Protein AF-A0A4W4EZE9-F1 (afdb_monomer)

Secondary structure (DSSP, 8-state):
------HHHHHHHHHHHHHHHHHHTS-------EEEEEEEEEETTEEEEEEEEEEEETTS--EE-TT----TTEEEEE-SSEEEEEEES--GGG-EEEEEEEESSSS-EEPPPEEE---S----TT-EEEEEEESGGGT-

pLDDT: mean 80.92, std 18.21, range [34.09, 97.94]

Sequence (140 aa):
MTSHISSSCLIAGMVCILLLFLLFHGVGNEQTTSIYVYWFKHTDSSVPVYISCQYYKIFSPSSLCYFVNQSKRIVMTVNSQNISLTIKAVNHTDSGLYYCGTQPRDFISFSNATYLQVTGNFLCSHITLLINKHLYSMID

Solvent-accessible surface area (backbone atoms only — not comparable to full-atom values): 8309 Å² total; per-residue (Å²): 139,82,83,80,77,53,69,69,58,55,52,52,51,51,52,53,50,52,49,47,51,54,62,70,62,59,74,80,68,81,74,71,60,54,29,40,38,38,35,36,42,32,41,100,89,47,76,74,40,76,53,38,43,33,43,38,34,73,100,48,83,66,43,76,41,90,90,48,89,53,48,91,44,50,46,77,49,78,56,95,58,34,39,34,40,34,37,44,53,59,50,61,86,68,38,29,37,36,31,40,34,30,29,74,66,100,54,75,32,62,50,78,73,46,78,43,82,56,80,82,86,75,89,57,74,75,44,67,46,79,50,78,43,63,40,66,82,34,73,118

Nearest PDB structures (f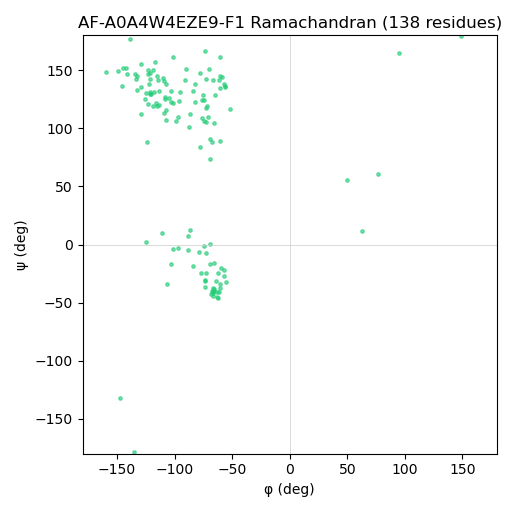oldseek):
  5vxl-assembly1_B  TM=7.277E-01  e=7.611E-03  Vicugna pacos
  8u3s-assembly1_B-3  TM=7.237E-01  e=7.217E-03  Lama glama
  7te8-assembly2_D  TM=7.322E-01  e=1.047E-02  synthetic construct
  8ftt-assembly4_D  TM=6.802E-01  e=3.203E-02  synthetic construct
  7ul7-assembly1_G  TM=7.323E-01  e=8.348E-02  Homo sapiens

Radius of gyration: 24.8 Å; Cα contacts (8 Å, |Δi|>4): 229; chains: 1; bounding box: 82×39×45 Å

Structure (mmCIF, N/CA/C/O backbone):
data_AF-A0A4W4EZE9-F1
#
_entry.id   AF-A0A4W4EZE9-F1
#
loop_
_atom_site.group_PDB
_atom_site.id
_atom_site.type_symbol
_atom_site.label_atom_id
_atom_site.label_alt_id
_atom_site.label_comp_id
_atom_site.label_asym_id
_atom_site.label_entity_id
_atom_site.label_seq_id
_atom_site.pdbx_PDB_ins_code
_atom_site.Cartn_x
_atom_site.Cartn_y
_atom_site.Cartn_z
_atom_site.occupancy
_atom_site.B_iso_or_equiv
_atom_site.auth_seq_id
_atom_site.auth_comp_id
_atom_site.auth_asym_id
_atom_site.auth_atom_id
_atom_site.pd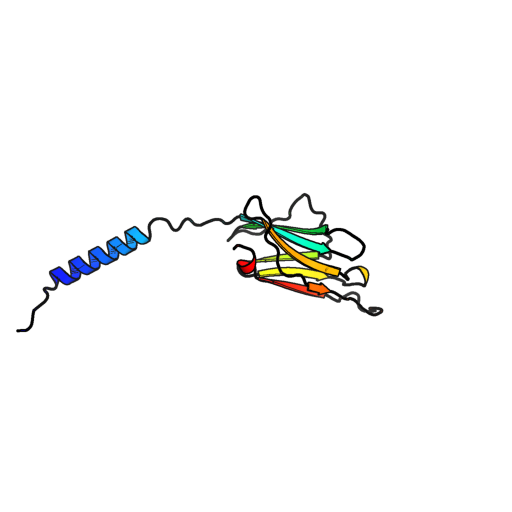bx_PDB_model_num
ATOM 1 N N . MET A 1 1 ? 64.540 -27.756 -13.718 1.00 39.00 1 MET A N 1
ATOM 2 C CA . MET A 1 1 ? 64.070 -27.238 -15.019 1.00 39.00 1 MET A CA 1
ATOM 3 C C . MET A 1 1 ? 63.012 -26.182 -14.722 1.00 39.00 1 MET A C 1
ATOM 5 O O . MET A 1 1 ? 61.843 -26.502 -14.593 1.00 39.00 1 MET A O 1
ATOM 9 N N . THR A 1 2 ? 63.445 -24.955 -14.434 1.00 34.09 2 THR A N 1
ATOM 10 C CA . THR A 1 2 ? 62.573 -23.841 -14.031 1.00 34.09 2 THR A CA 1
ATOM 11 C C . THR A 1 2 ? 62.280 -22.994 -15.262 1.00 34.09 2 THR A C 1
ATOM 13 O O . THR A 1 2 ? 63.175 -22.356 -15.813 1.00 34.09 2 THR A O 1
ATOM 16 N N . SER A 1 3 ? 61.042 -23.044 -15.743 1.00 43.81 3 SER A N 1
ATOM 17 C CA . SER A 1 3 ? 60.584 -22.268 -16.893 1.00 43.81 3 SER A CA 1
ATOM 18 C C . SER A 1 3 ? 60.475 -20.789 -16.519 1.00 43.81 3 SER A C 1
ATOM 20 O O . SER A 1 3 ? 59.583 -20.400 -15.766 1.00 43.81 3 SER A O 1
ATOM 22 N N . HIS A 1 4 ? 61.372 -19.961 -17.053 1.00 46.84 4 HIS A N 1
ATOM 23 C CA . HIS A 1 4 ? 61.233 -18.508 -17.022 1.00 46.84 4 HIS A CA 1
ATOM 24 C C . HIS A 1 4 ? 60.129 -18.096 -18.002 1.00 46.84 4 HIS A C 1
ATOM 26 O O . HIS A 1 4 ? 60.316 -18.128 -19.216 1.00 46.84 4 HIS A O 1
ATOM 32 N N . ILE A 1 5 ? 58.966 -17.728 -17.470 1.00 49.59 5 ILE A N 1
ATOM 33 C CA . ILE A 1 5 ? 57.902 -17.082 -18.243 1.00 49.59 5 ILE A CA 1
ATOM 34 C C . ILE A 1 5 ? 58.378 -15.651 -18.520 1.00 49.59 5 ILE A C 1
ATOM 36 O O . ILE A 1 5 ? 58.641 -14.899 -17.582 1.00 49.59 5 ILE A O 1
ATOM 40 N N . SER A 1 6 ? 58.559 -15.281 -19.792 1.00 51.38 6 SER A N 1
ATOM 41 C CA . SER A 1 6 ? 59.034 -13.939 -20.145 1.00 51.38 6 SER A CA 1
ATOM 42 C C . SER A 1 6 ? 57.989 -12.881 -19.777 1.00 51.38 6 SER A C 1
ATOM 44 O O . SER A 1 6 ? 56.789 -13.077 -19.979 1.00 51.38 6 SER A O 1
ATOM 46 N N . SER A 1 7 ? 58.435 -11.724 -19.278 1.00 53.41 7 SER A N 1
ATOM 47 C CA . SER A 1 7 ? 57.547 -10.609 -18.909 1.00 53.41 7 SER A CA 1
ATOM 48 C C . SER A 1 7 ? 56.669 -10.130 -20.070 1.00 53.41 7 SER A C 1
ATOM 50 O O . SER A 1 7 ? 55.558 -9.662 -19.847 1.00 53.41 7 SER A O 1
ATOM 52 N N . SER A 1 8 ? 57.113 -10.312 -21.317 1.00 52.09 8 SER A N 1
ATOM 53 C CA . SER A 1 8 ? 56.313 -10.042 -22.518 1.00 52.09 8 SER A CA 1
ATOM 54 C C . SER A 1 8 ? 55.071 -10.939 -22.641 1.00 52.09 8 SER A C 1
ATOM 56 O O . SER A 1 8 ? 54.042 -10.479 -23.129 1.00 52.09 8 SER A O 1
ATOM 58 N N . CYS A 1 9 ? 55.126 -12.179 -22.143 1.00 51.25 9 CYS A N 1
ATOM 59 C CA . CYS A 1 9 ? 53.996 -13.112 -22.135 1.00 51.25 9 CYS A CA 1
ATOM 60 C C . CYS A 1 9 ? 52.944 -12.724 -21.076 1.00 51.25 9 CYS A C 1
ATOM 62 O O . CYS A 1 9 ? 51.742 -12.791 -21.328 1.00 51.25 9 CYS A O 1
ATOM 64 N N . LEU A 1 10 ? 53.394 -12.22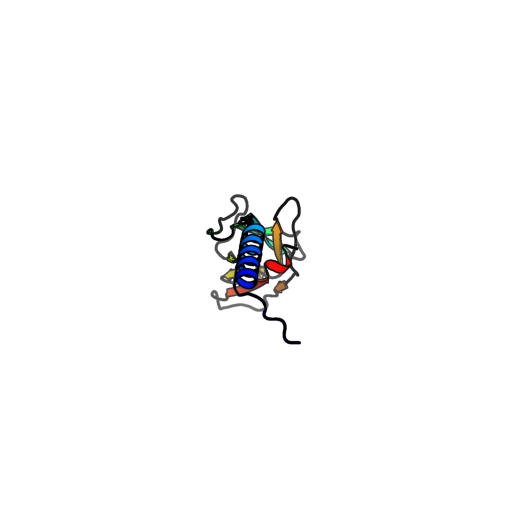3 -19.918 1.00 51.31 10 LEU A N 1
ATOM 65 C CA . LEU A 1 10 ? 52.516 -11.725 -18.850 1.00 51.31 10 LEU A CA 1
ATOM 66 C C . LEU A 1 10 ? 51.768 -10.448 -19.264 1.00 51.31 10 LEU A C 1
ATOM 68 O O . LEU A 1 10 ? 50.575 -10.320 -18.994 1.00 51.31 10 LEU A O 1
ATOM 72 N N . ILE A 1 11 ? 52.445 -9.531 -19.965 1.00 57.28 11 ILE A N 1
ATOM 73 C CA . ILE A 1 11 ? 51.841 -8.284 -20.461 1.00 57.28 11 ILE A CA 1
ATOM 74 C C . ILE A 1 11 ? 50.792 -8.590 -21.540 1.00 57.28 11 ILE A C 1
ATOM 76 O O . ILE A 1 11 ? 49.685 -8.060 -21.480 1.00 57.28 11 ILE A O 1
ATOM 80 N N . ALA A 1 12 ? 51.094 -9.495 -22.479 1.00 56.56 12 ALA A N 1
ATOM 81 C CA . ALA A 1 12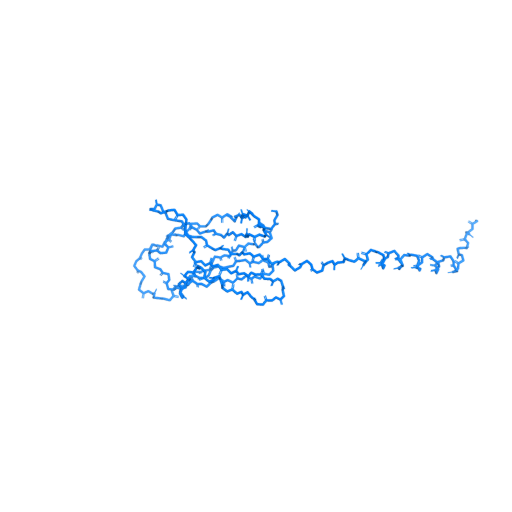 ? 50.131 -9.938 -23.488 1.00 56.56 12 ALA A CA 1
ATOM 82 C C . ALA A 1 12 ? 48.896 -10.611 -22.856 1.00 56.56 12 ALA A C 1
ATOM 84 O O . ALA A 1 12 ? 47.768 -10.330 -23.261 1.00 56.56 12 ALA A O 1
ATOM 85 N N . GLY A 1 13 ? 49.095 -11.433 -21.817 1.00 58.09 13 GLY A N 1
ATOM 86 C CA . GLY A 1 13 ? 48.010 -12.046 -21.045 1.00 58.09 13 GLY A CA 1
ATOM 87 C C . GLY A 1 13 ? 47.128 -11.021 -20.324 1.00 58.09 13 GLY A C 1
ATOM 88 O O . GLY A 1 13 ? 45.904 -11.098 -20.418 1.00 58.09 13 GLY A O 1
ATOM 89 N N . MET A 1 14 ? 47.722 -10.018 -19.667 1.00 63.69 14 MET A N 1
ATOM 90 C CA . MET A 1 14 ? 46.970 -8.950 -18.991 1.00 63.69 14 MET A CA 1
ATOM 91 C C . MET A 1 14 ? 46.181 -8.072 -19.965 1.00 63.69 14 MET A C 1
ATOM 93 O O . MET A 1 14 ? 45.037 -7.736 -19.672 1.00 63.69 14 MET A O 1
ATOM 97 N N . VAL A 1 15 ? 46.748 -7.730 -21.126 1.00 64.81 15 VAL A N 1
ATOM 98 C CA . VAL A 1 15 ? 46.050 -6.945 -22.160 1.00 64.81 15 VAL A CA 1
ATOM 99 C C . VAL A 1 15 ? 44.874 -7.734 -22.740 1.00 64.81 15 VAL A C 1
ATOM 101 O O . VAL A 1 15 ? 43.806 -7.165 -22.944 1.00 64.81 15 VAL A O 1
ATOM 104 N N . CYS A 1 16 ? 45.026 -9.047 -22.934 1.00 60.44 16 CYS A N 1
ATOM 105 C CA . CYS A 1 16 ? 43.948 -9.916 -23.407 1.00 60.44 16 CYS A CA 1
ATOM 106 C C . CYS A 1 16 ? 42.816 -10.038 -22.371 1.00 60.44 16 CYS A C 1
ATOM 108 O O . CYS A 1 16 ? 41.645 -9.963 -22.728 1.00 60.44 16 CYS A O 1
ATOM 110 N N . ILE A 1 17 ? 43.151 -10.135 -21.079 1.00 61.66 17 ILE A N 1
ATOM 111 C CA . ILE A 1 17 ? 42.176 -10.145 -19.977 1.00 61.66 17 ILE A CA 1
ATOM 112 C C . ILE A 1 17 ? 41.465 -8.788 -19.849 1.00 61.66 17 ILE A C 1
ATOM 114 O O . ILE A 1 17 ? 40.250 -8.760 -19.694 1.00 61.66 17 ILE A O 1
ATOM 118 N N . LEU A 1 18 ? 42.178 -7.663 -19.968 1.00 58.66 18 LEU A N 1
ATOM 119 C CA . LEU A 1 18 ? 41.587 -6.317 -19.986 1.00 58.66 18 LEU A CA 1
ATOM 120 C C . LEU A 1 18 ? 40.670 -6.105 -21.197 1.00 58.66 18 LEU A C 1
ATOM 122 O O . LEU A 1 18 ? 39.588 -5.550 -21.041 1.00 58.66 18 LEU A O 1
ATOM 126 N N . LEU A 1 19 ? 41.055 -6.584 -22.383 1.00 57.28 19 LEU A N 1
ATOM 127 C CA . LEU A 1 19 ? 40.205 -6.561 -23.576 1.00 57.28 19 LEU A CA 1
ATOM 128 C C . LEU A 1 19 ? 38.986 -7.473 -23.422 1.00 57.28 19 LEU A C 1
ATOM 130 O O . LEU A 1 19 ? 37.900 -7.075 -23.821 1.00 57.28 19 LEU A O 1
ATOM 134 N N . LEU A 1 20 ? 39.123 -8.641 -22.786 1.00 57.41 20 LEU A N 1
ATOM 135 C CA . LEU A 1 20 ? 37.991 -9.493 -22.413 1.00 57.41 20 LEU A CA 1
ATOM 136 C C . LEU A 1 20 ? 37.069 -8.772 -21.425 1.00 57.41 20 LEU A C 1
ATOM 138 O O . LEU A 1 20 ? 35.869 -8.730 -21.657 1.00 57.41 20 LEU A O 1
ATOM 142 N N . PHE A 1 21 ? 37.599 -8.125 -20.382 1.00 55.72 21 PHE A N 1
ATOM 143 C CA . PHE A 1 21 ? 36.797 -7.301 -19.474 1.00 55.72 21 PHE A CA 1
ATOM 144 C C . PHE A 1 21 ? 36.107 -6.146 -20.205 1.00 55.72 21 PHE A C 1
ATOM 146 O O . PHE A 1 21 ? 34.963 -5.855 -19.894 1.00 55.72 21 PHE A O 1
ATOM 153 N N . LEU A 1 22 ? 36.736 -5.502 -21.189 1.00 53.53 22 LEU A N 1
ATOM 154 C CA . LEU A 1 22 ? 36.101 -4.442 -21.983 1.00 53.53 22 LEU A CA 1
ATOM 155 C C . LEU A 1 22 ? 35.062 -4.986 -22.982 1.00 53.53 22 LEU A C 1
ATOM 157 O O . LEU A 1 22 ? 34.062 -4.319 -23.229 1.00 53.53 22 LEU A O 1
ATOM 161 N N . LEU A 1 23 ? 35.245 -6.207 -23.497 1.00 52.72 23 LEU A N 1
ATOM 162 C CA . LEU A 1 23 ? 34.267 -6.916 -24.333 1.00 52.72 23 LEU A CA 1
ATOM 163 C C . LEU A 1 23 ? 33.075 -7.443 -23.510 1.00 52.72 23 LEU A C 1
ATOM 165 O O . LEU A 1 23 ? 31.958 -7.457 -24.019 1.00 52.72 23 LEU A O 1
ATOM 169 N N . PHE A 1 24 ? 33.276 -7.801 -22.235 1.00 53.81 24 PHE A N 1
ATOM 170 C CA . PHE A 1 24 ? 32.205 -8.151 -21.286 1.00 53.81 24 PHE A CA 1
ATOM 171 C C . PHE A 1 24 ? 31.563 -6.930 -20.602 1.00 53.81 24 PHE A C 1
ATOM 173 O O . PHE A 1 24 ? 30.444 -7.036 -20.111 1.00 53.81 24 PHE A O 1
ATOM 180 N N . HIS A 1 25 ? 32.214 -5.760 -20.607 1.00 46.56 25 HIS A N 1
ATOM 181 C CA . HIS A 1 25 ? 31.596 -4.470 -20.259 1.00 46.56 25 HIS A CA 1
ATOM 182 C C . HIS A 1 25 ? 30.910 -3.799 -21.464 1.00 46.56 25 HIS A C 1
ATOM 184 O O . HIS A 1 25 ? 30.518 -2.633 -21.400 1.00 46.56 25 HIS A O 1
ATOM 190 N N . GLY A 1 26 ? 30.720 -4.533 -22.563 1.00 45.22 26 GLY A N 1
ATOM 191 C CA . GLY A 1 26 ? 29.791 -4.163 -23.617 1.00 45.22 26 GLY A CA 1
ATOM 192 C C . GLY A 1 26 ? 28.352 -4.452 -23.193 1.00 45.22 26 GLY A C 1
ATOM 193 O O . GLY A 1 26 ? 27.921 -5.598 -23.191 1.00 45.22 26 GLY A O 1
ATOM 194 N N . VAL A 1 27 ? 27.598 -3.381 -22.936 1.00 46.25 27 VAL A N 1
ATOM 195 C CA . VAL A 1 27 ? 26.130 -3.356 -22.788 1.00 46.25 27 VAL A CA 1
ATOM 196 C C . VAL A 1 27 ? 25.606 -3.885 -21.448 1.00 46.25 27 VAL A C 1
ATOM 198 O O . VAL A 1 27 ? 24.744 -4.757 -21.373 1.00 46.25 27 VAL A O 1
ATOM 201 N N . GLY A 1 28 ? 26.009 -3.228 -20.362 1.00 39.09 28 GLY A N 1
ATOM 202 C CA . GLY A 1 28 ? 25.040 -2.977 -19.300 1.00 39.09 28 GLY A CA 1
ATOM 203 C C . GLY A 1 28 ? 24.017 -1.990 -19.849 1.00 39.09 28 GLY A C 1
ATOM 204 O O . GLY A 1 28 ? 24.216 -0.785 -19.752 1.00 39.09 28 GLY A O 1
ATOM 205 N N . ASN A 1 29 ? 22.962 -2.484 -20.500 1.00 37.88 29 ASN A N 1
ATOM 206 C CA . ASN A 1 29 ? 21.769 -1.675 -20.715 1.00 37.88 29 ASN A CA 1
ATOM 207 C C . ASN A 1 29 ? 21.410 -1.143 -19.321 1.00 37.88 29 ASN A C 1
ATOM 209 O O . ASN A 1 29 ? 21.149 -1.952 -18.428 1.00 37.88 29 ASN A O 1
ATOM 213 N N . GLU A 1 30 ? 21.437 0.172 -19.094 1.00 45.59 30 GLU A N 1
ATOM 214 C CA . GLU A 1 30 ? 20.691 0.736 -17.974 1.00 45.59 30 GLU A CA 1
ATOM 215 C C . GLU A 1 30 ? 19.237 0.379 -18.256 1.00 45.59 30 GLU A C 1
ATOM 217 O O . GLU A 1 30 ? 18.523 1.065 -18.991 1.00 45.59 30 GLU A O 1
ATOM 222 N N . GLN A 1 31 ? 18.828 -0.789 -17.769 1.00 49.22 31 GLN A N 1
ATOM 223 C CA . GLN A 1 31 ? 17.486 -1.287 -17.914 1.00 49.22 31 GLN A CA 1
ATOM 224 C C . GLN A 1 31 ? 16.663 -0.354 -17.037 1.00 49.22 31 GLN A C 1
ATOM 226 O O . GLN A 1 31 ? 16.561 -0.520 -15.825 1.00 49.22 31 GLN A O 1
ATOM 231 N N . THR A 1 32 ? 16.166 0.718 -17.645 1.00 54.16 32 THR A N 1
ATOM 232 C CA . THR A 1 32 ? 15.266 1.679 -17.024 1.00 54.16 32 THR A CA 1
ATOM 233 C C . THR A 1 32 ? 13.939 0.962 -16.821 1.00 54.16 32 THR A C 1
ATOM 235 O O . THR A 1 32 ? 12.978 1.170 -17.558 1.00 54.16 32 THR A O 1
ATOM 238 N N . THR A 1 33 ? 13.894 0.050 -15.845 1.00 74.50 33 THR A N 1
ATOM 239 C CA . THR A 1 33 ? 12.685 -0.684 -15.499 1.00 74.50 33 THR A CA 1
ATOM 240 C C . THR A 1 33 ? 11.704 0.336 -14.954 1.00 74.50 33 THR A C 1
ATOM 242 O O . THR A 1 33 ? 11.866 0.866 -13.850 1.00 74.50 33 THR A O 1
ATOM 245 N N . SER A 1 34 ? 10.732 0.670 -15.791 1.00 86.75 34 SER A N 1
ATOM 246 C CA . SER A 1 34 ? 9.615 1.510 -15.417 1.00 86.75 34 SER A CA 1
ATOM 247 C C . SER A 1 34 ? 8.424 0.589 -15.230 1.00 86.75 34 SER A C 1
ATOM 249 O O . SER A 1 34 ? 8.107 -0.186 -16.129 1.00 86.75 34 SER A O 1
ATOM 251 N N . ILE A 1 35 ? 7.819 0.619 -14.051 1.00 91.75 35 ILE A N 1
ATOM 252 C CA . ILE A 1 35 ? 6.751 -0.304 -13.669 1.00 91.75 35 ILE A CA 1
ATOM 253 C C . ILE A 1 35 ? 5.624 0.484 -13.013 1.00 91.75 35 ILE A C 1
ATOM 255 O O . ILE A 1 35 ? 5.869 1.468 -12.306 1.00 91.75 35 ILE A O 1
ATOM 259 N N . TYR A 1 36 ? 4.387 0.037 -13.201 1.00 93.81 36 TYR A N 1
ATOM 260 C CA . TYR A 1 36 ? 3.301 0.502 -12.346 1.00 93.81 36 TYR A CA 1
ATOM 261 C C . TYR A 1 36 ? 3.300 -0.296 -11.048 1.00 93.81 36 TYR A C 1
ATOM 263 O O . TYR A 1 36 ? 3.493 -1.511 -11.049 1.00 93.81 36 TYR A O 1
ATOM 271 N N . VAL A 1 37 ? 3.085 0.396 -9.938 1.00 95.19 37 VAL A N 1
ATOM 272 C CA . VAL A 1 37 ? 2.969 -0.184 -8.604 1.00 95.19 37 VAL A CA 1
ATOM 273 C C . VAL A 1 37 ? 1.612 0.190 -8.043 1.00 95.19 37 VAL A C 1
ATOM 275 O O . VAL A 1 37 ? 1.227 1.358 -8.055 1.00 95.19 37 VAL A O 1
ATOM 278 N N . TYR A 1 38 ? 0.904 -0.800 -7.520 1.00 95.75 38 TYR A N 1
ATOM 279 C CA . TYR A 1 38 ? -0.448 -0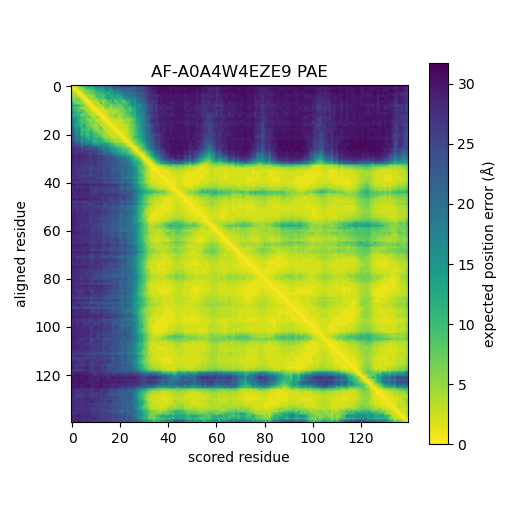.672 -6.999 1.00 95.75 38 TYR A CA 1
ATOM 280 C C . TYR A 1 38 ? -0.500 -1.124 -5.546 1.00 95.75 38 TYR A C 1
ATOM 282 O O . TYR A 1 38 ? 0.171 -2.081 -5.166 1.00 95.75 38 TYR A O 1
ATOM 290 N N . TRP A 1 39 ? -1.356 -0.482 -4.757 1.00 97.56 39 TRP A N 1
ATOM 291 C CA . TRP A 1 39 ? -1.834 -1.022 -3.487 1.00 97.56 39 TRP A CA 1
ATOM 292 C C . TRP A 1 39 ? -3.320 -1.322 -3.585 1.00 97.56 39 TRP A C 1
ATOM 294 O O . TRP A 1 39 ? -4.108 -0.473 -4.010 1.00 97.56 39 TRP A O 1
ATOM 304 N N . PHE A 1 40 ? -3.683 -2.520 -3.144 1.00 96.50 40 PHE A N 1
ATOM 305 C CA . PHE A 1 40 ? -5.043 -3.020 -3.119 1.00 96.50 40 PHE A CA 1
ATOM 306 C C . PHE A 1 40 ? -5.538 -3.115 -1.685 1.00 96.50 40 PHE A C 1
ATOM 308 O O . PHE A 1 40 ? -4.792 -3.502 -0.781 1.00 96.50 40 PHE A O 1
ATOM 315 N N . LYS A 1 41 ? -6.819 -2.802 -1.505 1.00 96.81 41 LYS A N 1
ATOM 316 C CA . LYS A 1 41 ? -7.578 -3.158 -0.312 1.00 96.81 41 LYS A CA 1
ATOM 317 C C . LYS A 1 41 ? -8.717 -4.079 -0.719 1.00 96.81 41 LYS A C 1
ATOM 319 O O . LYS A 1 41 ? -9.464 -3.768 -1.642 1.00 96.81 41 LYS A O 1
ATOM 324 N N . HIS A 1 42 ? -8.851 -5.186 -0.009 1.00 96.38 42 HIS A N 1
ATOM 325 C CA . HIS A 1 42 ? -9.919 -6.156 -0.190 1.00 96.38 42 HIS A CA 1
ATOM 326 C C . HIS A 1 42 ? -10.615 -6.361 1.159 1.00 96.38 42 HIS A C 1
ATOM 328 O O . HIS A 1 42 ? -9.964 -6.632 2.166 1.00 96.38 42 HIS A O 1
ATOM 334 N N . THR A 1 43 ? -11.930 -6.172 1.193 1.00 95.31 43 THR A N 1
ATOM 335 C CA . THR A 1 43 ? -12.770 -6.416 2.373 1.00 95.31 43 THR A CA 1
ATOM 336 C C . THR A 1 43 ? -13.765 -7.524 2.076 1.00 95.31 43 THR A C 1
ATOM 338 O O . THR A 1 43 ? -14.132 -7.693 0.921 1.00 95.31 43 THR A O 1
ATOM 341 N N . ASP A 1 44 ? -14.280 -8.201 3.098 1.00 90.06 44 ASP A N 1
ATOM 342 C CA . ASP A 1 44 ? -15.231 -9.314 2.928 1.00 90.06 44 ASP A CA 1
ATOM 343 C C . ASP A 1 44 ? -16.504 -8.933 2.148 1.00 90.06 44 ASP A C 1
ATOM 345 O O . ASP A 1 44 ? -17.180 -9.789 1.582 1.00 90.06 44 ASP A O 1
ATOM 349 N N . SER A 1 45 ? -16.838 -7.641 2.108 1.00 89.56 45 SER A N 1
ATOM 350 C CA . SER A 1 45 ? -18.021 -7.100 1.438 1.00 89.56 45 SER A CA 1
ATOM 351 C C . SER A 1 45 ? -17.769 -6.546 0.032 1.00 89.56 45 SER A C 1
ATOM 353 O O . SER A 1 45 ? -18.719 -6.091 -0.606 1.00 89.56 45 SER A O 1
ATOM 355 N N . SER A 1 46 ? -16.529 -6.532 -0.469 1.00 89.75 46 SER A N 1
ATOM 356 C CA . SER A 1 46 ? -16.215 -5.916 -1.763 1.00 89.75 46 SER A CA 1
ATOM 357 C C . SER A 1 46 ? -15.130 -6.666 -2.515 1.00 89.75 46 SER A C 1
ATOM 359 O O . SER A 1 46 ? -14.218 -7.209 -1.916 1.00 89.75 46 SER A O 1
ATOM 361 N N . VAL A 1 47 ? -15.145 -6.592 -3.844 1.00 93.12 47 VAL A N 1
ATOM 362 C CA . VAL A 1 47 ? -13.969 -6.966 -4.644 1.00 93.12 47 VAL A CA 1
ATOM 363 C C . VAL A 1 47 ? -12.757 -6.083 -4.284 1.00 93.12 47 VAL A C 1
ATOM 365 O O . VAL A 1 47 ? -12.937 -5.001 -3.707 1.00 93.12 47 VAL A O 1
ATOM 368 N N . PRO A 1 48 ? -11.522 -6.502 -4.617 1.00 94.56 48 PRO A N 1
ATOM 369 C CA . PRO A 1 48 ? -10.345 -5.666 -4.430 1.00 94.56 48 PRO A CA 1
ATOM 370 C C . PRO A 1 48 ? -10.448 -4.318 -5.143 1.00 94.56 48 PRO A C 1
ATOM 372 O O . PRO A 1 48 ? -10.818 -4.248 -6.315 1.00 94.56 48 PRO A O 1
ATOM 375 N N . VAL A 1 49 ? -10.053 -3.252 -4.452 1.00 94.00 49 VAL A N 1
ATOM 376 C CA . VAL A 1 49 ? -10.005 -1.890 -4.998 1.00 94.00 49 VAL A CA 1
ATOM 377 C C . VAL A 1 49 ? -8.597 -1.309 -4.918 1.00 94.00 49 VAL A C 1
ATOM 379 O O . VAL A 1 49 ? -7.887 -1.509 -3.929 1.00 94.00 49 VAL A O 1
ATOM 382 N N . TYR A 1 50 ? -8.197 -0.556 -5.945 1.00 93.88 50 TYR A N 1
ATOM 383 C CA . TYR A 1 50 ? -6.948 0.208 -5.940 1.00 93.88 50 TYR A CA 1
ATOM 384 C C . TYR A 1 50 ? -7.080 1.402 -4.992 1.00 93.88 50 TYR A C 1
ATOM 386 O O . TYR A 1 50 ? -7.912 2.281 -5.205 1.00 93.88 50 TYR A O 1
ATOM 394 N N . ILE A 1 51 ? -6.242 1.461 -3.960 1.00 95.75 51 ILE A N 1
ATOM 395 C CA . ILE A 1 51 ? -6.226 2.576 -2.998 1.00 95.75 51 ILE A CA 1
ATOM 396 C C . ILE A 1 51 ? -5.064 3.546 -3.233 1.00 95.75 51 ILE A C 1
ATOM 398 O O . ILE A 1 51 ? -5.076 4.667 -2.724 1.00 95.75 51 ILE A O 1
ATOM 402 N N . SER A 1 52 ? -4.054 3.124 -3.997 1.00 96.38 52 SER A N 1
ATOM 403 C CA . SER A 1 52 ? -2.936 3.954 -4.443 1.00 96.38 52 SER A CA 1
ATOM 404 C C . SER A 1 52 ? -2.273 3.326 -5.669 1.00 96.38 52 SER A C 1
ATOM 406 O O . SER A 1 52 ? -2.262 2.102 -5.814 1.00 96.38 52 SER A O 1
ATOM 408 N N . CYS A 1 53 ? -1.731 4.168 -6.547 1.00 96.12 53 CYS A N 1
ATOM 409 C CA . CYS A 1 53 ? -0.969 3.747 -7.715 1.00 96.12 53 CYS A CA 1
ATOM 410 C C . CYS A 1 53 ? 0.145 4.751 -8.007 1.00 96.12 53 CYS A C 1
ATOM 412 O O . CYS A 1 53 ? -0.085 5.965 -7.978 1.00 96.12 53 CYS A O 1
ATOM 414 N N . GLN A 1 54 ? 1.334 4.237 -8.312 1.00 94.81 54 GLN A N 1
ATOM 415 C CA . GLN A 1 54 ? 2.467 5.033 -8.763 1.00 94.81 54 GLN A CA 1
ATOM 416 C C . GLN A 1 54 ? 3.139 4.409 -9.978 1.00 94.81 54 GLN A C 1
ATOM 418 O O . GLN A 1 54 ? 3.305 3.195 -10.058 1.00 94.81 54 GLN A O 1
ATOM 423 N N . TYR A 1 55 ? 3.580 5.258 -10.899 1.00 93.19 55 TYR A N 1
ATOM 424 C CA . TYR A 1 55 ? 4.541 4.895 -11.927 1.00 93.19 55 TYR A CA 1
ATOM 425 C C . TYR A 1 55 ? 5.948 5.094 -11.363 1.00 93.19 55 TYR A C 1
ATOM 427 O O . TYR A 1 55 ? 6.353 6.221 -11.053 1.00 93.19 55 TYR A O 1
ATOM 435 N N . TYR A 1 56 ? 6.662 3.988 -11.176 1.00 92.19 56 TYR A N 1
ATOM 436 C CA . TYR A 1 56 ? 8.003 3.951 -10.610 1.00 92.19 56 TYR A CA 1
ATOM 437 C C . TYR A 1 56 ? 9.032 3.744 -11.717 1.00 92.19 56 TYR A C 1
ATOM 439 O O . TYR A 1 56 ? 8.885 2.846 -12.542 1.00 92.19 56 TYR A O 1
ATOM 447 N N . LYS A 1 57 ? 10.092 4.554 -11.707 1.00 89.06 57 LYS A N 1
ATOM 448 C CA . LYS A 1 57 ? 11.243 4.418 -12.597 1.00 89.06 57 LYS A CA 1
ATOM 449 C C . LYS A 1 57 ? 12.515 4.517 -11.767 1.00 89.06 57 LYS A C 1
ATOM 451 O O . LYS A 1 57 ? 12.654 5.423 -10.945 1.00 89.06 57 LYS A O 1
ATOM 456 N N . ILE A 1 58 ? 13.448 3.595 -11.994 1.00 80.25 58 ILE A N 1
ATOM 457 C CA . ILE A 1 58 ? 14.743 3.608 -11.306 1.00 80.25 58 ILE A CA 1
ATOM 458 C C . ILE A 1 58 ? 15.439 4.962 -11.553 1.00 80.25 58 ILE A C 1
ATOM 460 O O . ILE A 1 58 ? 15.419 5.492 -12.664 1.00 80.25 58 ILE A O 1
ATOM 464 N N . PHE A 1 59 ? 16.001 5.542 -10.487 1.00 80.19 59 PHE A N 1
ATOM 465 C CA . PHE A 1 59 ? 16.678 6.851 -10.467 1.00 80.19 59 PHE A CA 1
ATOM 466 C C . PHE A 1 59 ? 15.806 8.067 -10.803 1.00 80.19 59 PHE A C 1
ATOM 468 O O . PHE A 1 59 ? 16.326 9.162 -11.000 1.00 80.19 59 PHE A O 1
ATOM 475 N N . SER A 1 60 ? 14.484 7.912 -10.857 1.00 85.44 60 SER A N 1
ATOM 476 C CA . SER A 1 60 ? 13.551 9.019 -11.071 1.00 85.44 60 SER A CA 1
ATOM 477 C C . SER A 1 60 ? 12.537 9.098 -9.928 1.00 85.44 60 SER A C 1
ATOM 479 O O . SER A 1 60 ? 12.186 8.068 -9.347 1.00 85.44 60 SER A O 1
ATOM 481 N N . PRO A 1 61 ? 12.029 10.297 -9.597 1.00 84.81 61 PRO A N 1
ATOM 482 C CA . PRO A 1 61 ? 10.883 10.420 -8.706 1.00 84.81 61 PRO A CA 1
ATOM 483 C C . PRO A 1 61 ? 9.687 9.645 -9.264 1.00 84.81 61 PRO A C 1
ATOM 485 O O . PRO A 1 61 ? 9.414 9.692 -10.466 1.00 84.81 61 PRO A O 1
ATOM 488 N N . SER A 1 62 ? 8.966 8.943 -8.394 1.00 87.50 62 SER A N 1
ATOM 489 C CA . SER A 1 62 ? 7.718 8.296 -8.778 1.00 87.50 62 SER A CA 1
ATOM 490 C C . SER A 1 62 ? 6.623 9.333 -9.034 1.00 87.50 62 SER A C 1
ATOM 492 O O . SER A 1 62 ? 6.611 10.419 -8.450 1.00 87.50 62 SER A O 1
ATOM 494 N N . SER A 1 63 ? 5.685 8.997 -9.919 1.00 90.38 63 SER A N 1
ATOM 495 C CA . SER A 1 63 ? 4.532 9.850 -10.236 1.00 90.38 63 SER A CA 1
ATOM 496 C C . SER A 1 63 ? 3.220 9.126 -9.960 1.00 90.38 63 SER A C 1
ATOM 498 O O . SER A 1 63 ? 3.139 7.905 -10.072 1.00 90.38 63 SER A O 1
ATOM 500 N N . LEU A 1 64 ? 2.191 9.872 -9.558 1.00 91.50 64 LEU A N 1
ATOM 501 C CA . LEU A 1 64 ? 0.871 9.315 -9.264 1.00 91.50 64 LEU A CA 1
ATOM 502 C C . LEU A 1 64 ? 0.151 8.908 -10.552 1.00 91.50 64 LEU A C 1
ATOM 504 O O . LEU A 1 64 ? 0.205 9.614 -11.559 1.00 91.50 64 LEU A O 1
ATOM 508 N N . CYS A 1 65 ? -0.584 7.800 -10.501 1.00 91.75 65 CYS A N 1
ATOM 509 C CA . CYS A 1 65 ? -1.450 7.398 -11.603 1.00 91.75 65 CYS A CA 1
ATOM 510 C C . CYS A 1 65 ? -2.723 8.254 -11.622 1.00 91.75 65 CYS A C 1
ATOM 512 O O . CYS A 1 65 ? -3.468 8.281 -10.643 1.00 91.75 65 CYS A O 1
ATOM 514 N N . TYR A 1 66 ? -3.010 8.906 -12.750 1.00 87.88 66 TYR A N 1
ATOM 515 C CA . TYR A 1 66 ? -4.137 9.842 -12.882 1.00 87.88 66 TYR A CA 1
ATOM 516 C C . TYR A 1 66 ? -5.521 9.201 -12.674 1.00 87.88 66 TYR A C 1
ATOM 518 O O . TYR A 1 66 ? -6.475 9.888 -12.326 1.00 87.88 66 TYR A O 1
ATOM 526 N N . PHE A 1 67 ? -5.638 7.892 -12.899 1.00 87.19 67 PHE A N 1
ATOM 527 C CA . PHE A 1 67 ? -6.901 7.154 -12.840 1.00 87.19 67 PHE A CA 1
ATOM 528 C C . PHE A 1 67 ? -7.241 6.621 -11.440 1.00 87.19 67 PHE A C 1
ATOM 530 O O . PHE A 1 67 ? -8.318 6.058 -11.251 1.00 87.19 67 PHE A O 1
ATOM 537 N N . VAL A 1 68 ? -6.355 6.786 -10.449 1.00 88.19 68 VAL A N 1
ATOM 538 C CA . VAL A 1 68 ? -6.608 6.363 -9.064 1.00 88.19 68 VAL A CA 1
ATOM 539 C C . VAL A 1 68 ? -6.842 7.584 -8.187 1.00 88.19 68 VAL A C 1
ATOM 541 O O . VAL A 1 68 ? -5.937 8.382 -7.949 1.00 88.19 68 VAL A O 1
ATOM 544 N N . ASN A 1 69 ? -8.055 7.705 -7.647 1.00 87.69 69 ASN A N 1
ATOM 545 C CA . ASN A 1 69 ? -8.376 8.740 -6.669 1.00 87.69 69 ASN A CA 1
ATOM 546 C C . ASN A 1 69 ? -7.838 8.352 -5.282 1.00 87.69 69 ASN A C 1
ATOM 548 O O . ASN A 1 69 ? -8.538 7.768 -4.453 1.00 87.69 69 ASN A O 1
ATOM 552 N N . GLN A 1 70 ? -6.561 8.642 -5.050 1.00 89.69 70 GLN A N 1
ATOM 553 C CA . GLN A 1 70 ? -5.882 8.316 -3.802 1.00 89.69 70 GLN A CA 1
ATOM 554 C C . GLN A 1 70 ? -6.308 9.261 -2.669 1.00 89.69 70 GLN A C 1
ATOM 556 O O . GLN A 1 70 ? -6.143 10.480 -2.738 1.00 89.69 70 GLN A O 1
ATOM 561 N N . SER A 1 71 ? -6.799 8.687 -1.568 1.00 93.69 71 SER A N 1
ATOM 562 C CA . SER A 1 71 ? -7.075 9.448 -0.345 1.00 93.69 71 SER A CA 1
ATOM 563 C C . SER A 1 71 ? -5.793 10.071 0.216 1.00 93.69 71 SER A C 1
ATOM 565 O O . SER A 1 71 ? -4.764 9.408 0.293 1.00 93.69 71 SER A O 1
ATOM 567 N N . LYS A 1 72 ? -5.868 11.304 0.739 1.00 93.19 72 LYS A N 1
ATOM 568 C CA . LYS A 1 72 ? -4.744 11.974 1.431 1.00 93.19 72 LYS A CA 1
ATOM 569 C C . LYS A 1 72 ? -4.232 11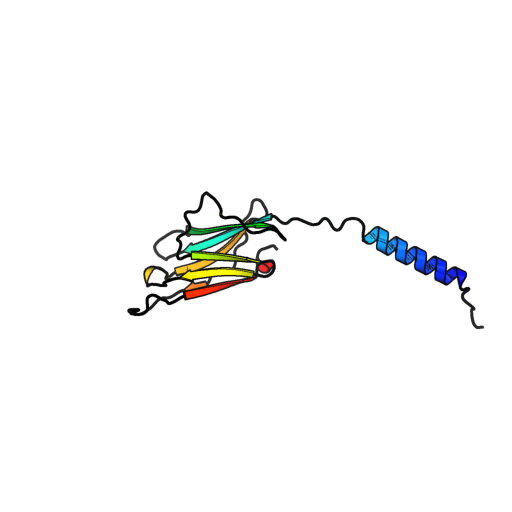.207 2.661 1.00 93.19 72 LYS A C 1
ATOM 571 O O . LYS A 1 72 ? -3.117 11.456 3.121 1.00 93.19 72 LYS A O 1
ATOM 576 N N . ARG A 1 73 ? -5.052 10.302 3.215 1.00 94.94 73 ARG A N 1
ATOM 577 C CA . ARG A 1 73 ? -4.660 9.406 4.315 1.00 94.94 73 ARG A CA 1
ATOM 578 C C . ARG A 1 73 ? -3.713 8.303 3.853 1.00 94.94 73 ARG A C 1
ATOM 580 O O . ARG A 1 73 ? -2.959 7.785 4.667 1.00 94.94 73 ARG A O 1
ATOM 587 N N . ILE A 1 74 ? -3.758 7.959 2.570 1.00 96.06 74 ILE A N 1
ATOM 588 C CA . ILE A 1 74 ? -2.974 6.894 1.965 1.00 96.06 74 ILE A CA 1
ATOM 589 C C . ILE A 1 74 ? -1.727 7.509 1.339 1.00 96.06 74 ILE A C 1
ATOM 591 O O . ILE A 1 74 ? -1.823 8.400 0.498 1.00 96.06 74 ILE A O 1
ATOM 595 N N . VAL A 1 75 ? -0.551 7.037 1.741 1.00 95.69 75 VAL A N 1
ATOM 596 C CA . VAL A 1 75 ? 0.736 7.459 1.177 1.00 95.69 75 VAL A CA 1
ATOM 597 C C . VAL A 1 75 ? 1.528 6.215 0.800 1.00 95.69 75 VAL A C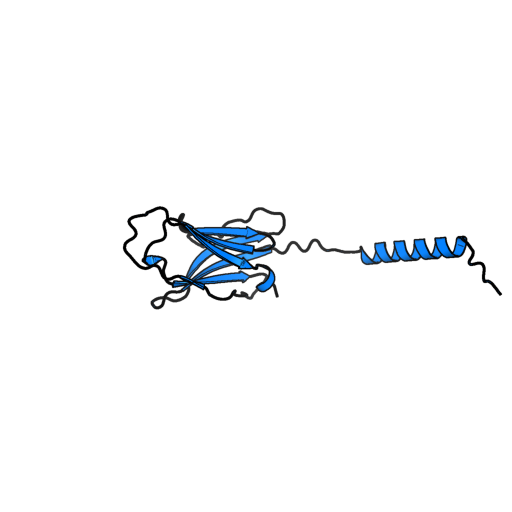 1
ATOM 599 O O . VAL A 1 75 ? 1.935 5.455 1.672 1.00 95.69 75 VAL A O 1
ATOM 602 N N . MET A 1 76 ? 1.733 6.003 -0.498 1.00 95.56 76 MET A N 1
ATOM 603 C CA . MET A 1 76 ? 2.624 4.962 -1.009 1.00 95.56 76 MET A CA 1
ATOM 604 C C . MET A 1 76 ? 4.032 5.543 -1.187 1.00 95.56 76 MET A C 1
ATOM 606 O O . MET A 1 76 ? 4.181 6.676 -1.648 1.00 95.56 76 MET A O 1
ATOM 610 N N . THR A 1 77 ? 5.052 4.752 -0.871 1.00 94.12 77 THR A N 1
ATOM 611 C CA . THR A 1 77 ? 6.446 5.056 -1.209 1.00 94.12 77 THR A CA 1
ATOM 612 C C . THR A 1 77 ? 7.058 3.839 -1.886 1.00 94.12 77 THR A C 1
ATOM 614 O O . THR A 1 77 ? 6.879 2.715 -1.419 1.00 94.12 77 THR A O 1
ATOM 617 N N . VAL A 1 78 ? 7.787 4.058 -2.978 1.00 92.19 78 VAL A N 1
ATOM 618 C CA . VAL A 1 78 ? 8.494 3.002 -3.710 1.00 92.19 78 VAL A CA 1
ATOM 619 C C . VAL A 1 78 ? 9.964 3.382 -3.827 1.00 92.19 78 VAL A C 1
ATOM 621 O O . VAL A 1 78 ? 10.294 4.500 -4.218 1.00 92.19 78 VAL A O 1
ATOM 624 N N . ASN A 1 79 ? 10.850 2.455 -3.476 1.00 88.81 79 ASN A N 1
ATOM 625 C CA . ASN A 1 79 ? 12.288 2.558 -3.705 1.00 88.81 79 ASN A CA 1
ATOM 626 C C . ASN A 1 79 ? 12.826 1.232 -4.260 1.00 88.81 79 ASN A C 1
ATOM 628 O O . ASN A 1 79 ? 12.061 0.298 -4.478 1.00 88.81 79 ASN A O 1
ATOM 632 N N . SER A 1 80 ? 14.136 1.140 -4.496 1.00 85.06 80 SER A N 1
ATOM 633 C CA . SER A 1 80 ? 14.732 -0.026 -5.157 1.00 85.06 80 SER A CA 1
ATOM 634 C C . SER A 1 80 ? 14.638 -1.328 -4.355 1.00 85.06 80 SER A C 1
ATOM 636 O O . SER A 1 80 ? 14.810 -2.396 -4.932 1.00 85.06 80 SER A O 1
ATOM 638 N N . GLN A 1 81 ? 14.345 -1.275 -3.052 1.00 88.75 81 GLN A N 1
ATOM 639 C CA . GLN A 1 81 ? 14.199 -2.469 -2.216 1.00 88.75 81 GLN A CA 1
ATOM 640 C C . GLN A 1 81 ? 12.749 -2.762 -1.847 1.00 88.75 81 GLN A C 1
ATOM 642 O O . GLN A 1 81 ? 12.388 -3.928 -1.691 1.00 88.75 81 GLN A O 1
ATOM 647 N N . ASN A 1 82 ? 11.931 -1.727 -1.666 1.00 92.56 82 ASN A N 1
ATOM 648 C CA . ASN A 1 82 ? 10.691 -1.815 -0.914 1.00 92.56 82 ASN A CA 1
ATOM 649 C C . ASN A 1 82 ? 9.557 -0.995 -1.538 1.00 92.56 82 ASN A C 1
ATOM 651 O O . ASN A 1 82 ? 9.751 0.109 -2.053 1.00 92.56 82 ASN A O 1
ATOM 655 N N . ILE A 1 83 ? 8.347 -1.521 -1.379 1.00 94.69 83 ILE A N 1
ATOM 656 C CA . ILE A 1 83 ? 7.077 -0.846 -1.616 1.00 94.69 83 ILE A CA 1
ATOM 657 C C . ILE A 1 83 ? 6.367 -0.738 -0.273 1.00 94.69 83 ILE A C 1
ATOM 659 O O . ILE A 1 83 ? 6.028 -1.752 0.340 1.00 94.69 83 ILE A O 1
ATOM 663 N N . SER A 1 84 ? 6.101 0.484 0.174 1.00 96.56 84 SER A N 1
ATOM 664 C CA . SER A 1 84 ? 5.416 0.726 1.436 1.00 96.56 84 SER A CA 1
ATOM 665 C C . SER A 1 84 ? 4.100 1.476 1.258 1.00 96.56 84 SER A C 1
ATOM 667 O O . SER A 1 84 ? 3.915 2.248 0.316 1.00 96.56 84 SER A O 1
ATOM 669 N N . LEU A 1 85 ? 3.169 1.210 2.172 1.00 97.81 85 LEU A N 1
ATOM 670 C CA . LEU A 1 85 ? 1.886 1.878 2.321 1.00 97.81 85 LEU A CA 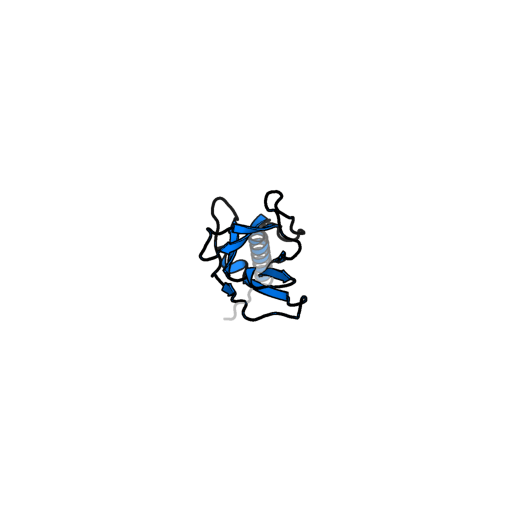1
ATOM 671 C C . LEU A 1 85 ? 1.795 2.443 3.727 1.00 97.81 85 LEU A C 1
ATOM 673 O O . LEU A 1 85 ? 1.844 1.702 4.705 1.00 97.81 85 LEU A O 1
ATOM 677 N N . THR A 1 86 ? 1.613 3.748 3.822 1.00 97.56 86 THR A N 1
ATOM 678 C CA . THR A 1 86 ? 1.293 4.424 5.071 1.00 97.56 86 THR A CA 1
ATOM 679 C C . THR A 1 86 ? -0.182 4.806 5.075 1.00 97.56 86 THR A C 1
ATOM 681 O O . THR A 1 86 ? -0.642 5.494 4.163 1.00 97.56 86 THR A O 1
ATOM 684 N N . ILE A 1 87 ? -0.912 4.390 6.109 1.00 96.62 87 ILE A N 1
ATOM 685 C CA . ILE A 1 87 ? -2.306 4.772 6.360 1.00 96.62 87 ILE A CA 1
ATOM 686 C C . ILE A 1 87 ? -2.314 5.704 7.569 1.00 96.62 87 ILE A C 1
ATOM 688 O O . ILE A 1 87 ? -1.978 5.292 8.677 1.00 96.62 87 ILE A O 1
ATOM 692 N N . LYS A 1 88 ? -2.659 6.972 7.355 1.00 94.69 88 LYS A N 1
ATOM 693 C CA . LYS A 1 88 ? -2.773 7.998 8.400 1.00 94.69 88 LYS A CA 1
ATOM 694 C C . LYS A 1 88 ? -4.185 8.031 8.970 1.00 94.69 88 LYS A C 1
ATOM 696 O O . LYS A 1 88 ? -5.144 7.808 8.232 1.00 94.69 88 LYS A O 1
ATOM 701 N N . ALA A 1 89 ? -4.307 8.417 10.241 1.00 92.31 89 ALA A N 1
ATOM 702 C CA . ALA A 1 89 ? -5.590 8.527 10.937 1.00 92.31 89 ALA A CA 1
ATOM 703 C C . ALA A 1 89 ? -6.425 7.248 10.753 1.00 92.31 89 ALA A C 1
ATOM 705 O O . ALA A 1 89 ? -7.533 7.278 10.205 1.00 92.31 89 ALA A O 1
ATOM 706 N N . VAL A 1 90 ? -5.812 6.120 11.128 1.00 91.94 90 VAL A N 1
ATOM 707 C CA . VAL A 1 90 ? -6.403 4.784 11.007 1.00 91.94 90 VAL A CA 1
ATOM 708 C C . VAL A 1 90 ? -7.689 4.715 11.829 1.00 91.94 90 VAL A C 1
ATOM 710 O O . VAL A 1 90 ? -7.725 5.160 12.975 1.00 91.94 90 VAL A O 1
ATOM 713 N N . ASN A 1 91 ? -8.741 4.143 11.251 1.00 91.00 91 ASN A N 1
ATOM 714 C CA . ASN A 1 91 ? -10.012 3.901 11.926 1.00 91.00 91 ASN A CA 1
ATOM 715 C C . ASN A 1 91 ? -10.585 2.517 11.570 1.00 91.00 91 ASN A C 1
ATOM 717 O O . ASN A 1 91 ? -10.027 1.788 10.754 1.00 91.00 91 ASN A O 1
ATOM 721 N N . HIS A 1 92 ? -11.713 2.151 12.183 1.00 90.81 92 HIS A N 1
ATOM 722 C CA . HIS A 1 92 ? -12.336 0.831 12.025 1.00 90.81 92 HIS A CA 1
ATOM 723 C C . HIS A 1 92 ? -12.628 0.449 10.562 1.00 90.81 92 HIS A C 1
ATOM 725 O O . HIS A 1 92 ? -12.513 -0.725 10.206 1.00 90.81 92 HIS A O 1
ATOM 731 N N . THR A 1 93 ? -12.940 1.427 9.700 1.00 91.38 93 THR A N 1
ATOM 732 C CA . THR A 1 93 ? -13.202 1.196 8.270 1.00 91.38 93 THR A CA 1
ATOM 733 C C . THR A 1 93 ? -11.951 0.792 7.503 1.00 91.38 93 THR A C 1
ATOM 735 O O . THR A 1 93 ? -12.073 0.262 6.404 1.00 91.38 93 THR A O 1
ATOM 738 N N . ASP A 1 94 ? -10.751 1.003 8.053 1.00 93.69 94 ASP A N 1
ATOM 739 C CA . ASP A 1 94 ? -9.493 0.607 7.423 1.00 93.69 94 ASP A CA 1
ATOM 740 C C . ASP A 1 94 ? -9.204 -0.895 7.589 1.00 93.69 94 ASP A C 1
ATOM 742 O O . ASP A 1 94 ? -8.281 -1.392 6.951 1.00 93.69 94 ASP A O 1
ATOM 746 N N . SER A 1 95 ? -10.001 -1.649 8.352 1.00 95.31 95 SER A N 1
ATOM 747 C CA . SER A 1 95 ? -9.853 -3.110 8.425 1.00 95.31 95 SER A CA 1
ATOM 748 C C . SER A 1 95 ? -10.015 -3.773 7.047 1.00 95.31 95 SER A C 1
ATOM 750 O O . SER A 1 95 ? -10.811 -3.320 6.219 1.00 95.31 95 SER A O 1
ATOM 752 N N . GLY A 1 96 ? -9.244 -4.830 6.790 1.00 96.69 96 GLY A N 1
ATOM 753 C CA . GLY A 1 96 ? -9.264 -5.575 5.528 1.00 96.69 96 GLY A CA 1
ATOM 754 C C . GLY A 1 96 ? -7.910 -6.175 5.146 1.00 96.69 96 GLY A C 1
ATOM 755 O O . GLY A 1 96 ? -6.909 -6.007 5.844 1.00 96.69 96 GLY A O 1
ATOM 756 N N . LEU A 1 97 ? -7.878 -6.879 4.017 1.00 97.50 97 LEU A N 1
ATOM 757 C CA . LEU A 1 97 ? -6.667 -7.418 3.405 1.00 97.50 97 LEU A CA 1
ATOM 758 C C . LEU A 1 97 ? -5.979 -6.356 2.545 1.00 97.50 97 LEU A C 1
ATOM 760 O O . LEU A 1 97 ? -6.608 -5.725 1.696 1.00 97.50 97 LEU A O 1
ATOM 764 N N . TYR A 1 98 ? -4.669 -6.219 2.730 1.00 97.94 98 TYR A N 1
ATOM 765 C CA . TYR A 1 98 ? -3.810 -5.311 1.980 1.00 97.94 98 TYR A CA 1
ATOM 766 C C . TYR A 1 98 ? -2.700 -6.082 1.280 1.00 97.94 98 TYR A C 1
ATOM 768 O O . TYR A 1 98 ? -1.976 -6.855 1.906 1.00 97.94 98 TYR A O 1
ATOM 776 N N . TYR A 1 99 ? -2.532 -5.835 -0.011 1.00 96.88 99 TYR A N 1
ATOM 777 C CA . TYR A 1 99 ? -1.448 -6.389 -0.814 1.00 96.88 99 TYR A CA 1
ATOM 778 C C . TYR A 1 99 ? -1.085 -5.394 -1.909 1.00 96.88 99 TYR A C 1
ATOM 780 O O . TYR A 1 99 ? -1.927 -4.617 -2.362 1.00 96.88 99 TYR A O 1
ATOM 788 N N . CYS A 1 100 ? 0.177 -5.381 -2.313 1.00 95.81 100 CYS A N 1
ATOM 789 C CA . CYS A 1 100 ? 0.620 -4.626 -3.474 1.00 95.81 100 CYS A CA 1
ATOM 790 C C . CYS A 1 100 ? 0.801 -5.529 -4.689 1.00 95.81 100 CYS A C 1
ATOM 792 O O . CYS A 1 100 ? 0.909 -6.753 -4.554 1.00 95.81 100 CYS A O 1
ATOM 794 N N . GLY A 1 101 ? 0.829 -4.903 -5.862 1.00 94.75 101 GLY A N 1
ATOM 795 C CA . GLY A 1 101 ? 1.218 -5.559 -7.098 1.00 94.75 101 GLY A CA 1
ATOM 796 C C . GLY A 1 101 ? 2.028 -4.647 -8.007 1.00 94.75 101 GLY A C 1
ATOM 797 O O . GLY A 1 101 ? 1.888 -3.422 -7.960 1.00 94.75 101 GLY A O 1
ATOM 798 N N . THR A 1 102 ? 2.879 -5.253 -8.820 1.00 94.00 102 THR A N 1
ATOM 799 C CA . THR A 1 102 ? 3.728 -4.596 -9.816 1.00 94.00 102 THR A CA 1
ATOM 800 C C . THR A 1 102 ? 3.297 -5.030 -11.210 1.00 94.00 102 THR A C 1
ATOM 802 O O . THR A 1 102 ? 2.962 -6.189 -11.442 1.00 94.00 102 THR A O 1
ATOM 805 N N . GLN A 1 103 ? 3.311 -4.097 -12.154 1.00 91.94 103 GLN A N 1
ATOM 806 C CA . GLN A 1 103 ? 3.007 -4.358 -13.555 1.00 91.94 103 GLN A CA 1
ATOM 807 C C . GLN A 1 103 ? 4.185 -3.890 -14.416 1.00 91.94 103 GLN A C 1
ATOM 809 O O . GLN A 1 103 ? 4.229 -2.723 -14.819 1.00 91.94 103 GLN A O 1
ATOM 814 N N . PRO A 1 104 ? 5.180 -4.765 -14.655 1.00 84.12 104 PRO A N 1
ATOM 815 C CA . PRO A 1 104 ? 6.29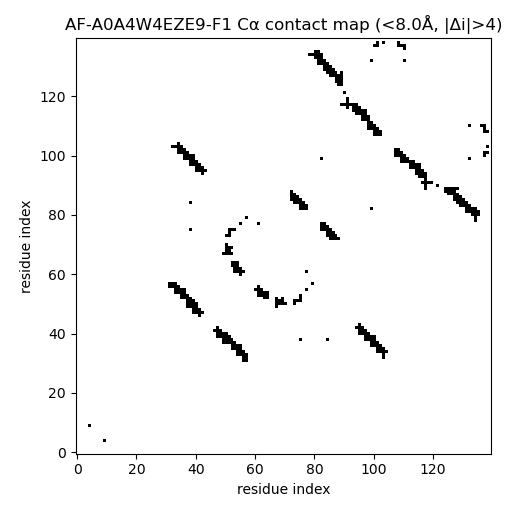6 -4.460 -15.544 1.00 84.12 104 PRO A CA 1
ATOM 816 C C . PRO A 1 104 ? 5.924 -4.563 -17.031 1.00 84.12 104 PRO A C 1
ATOM 818 O O . PRO A 1 104 ? 6.592 -3.954 -17.864 1.00 84.12 104 PRO A O 1
ATOM 821 N N . ARG A 1 105 ? 4.890 -5.349 -17.371 1.00 83.00 105 ARG A N 1
ATOM 822 C CA . ARG A 1 105 ? 4.383 -5.576 -18.739 1.00 83.00 105 ARG A CA 1
ATOM 823 C C . ARG A 1 105 ? 2.859 -5.798 -18.721 1.00 83.00 105 ARG A C 1
ATOM 825 O O . ARG A 1 105 ? 2.137 -5.068 -18.051 1.00 83.00 105 ARG A O 1
ATOM 832 N N . ASP A 1 106 ? 2.370 -6.832 -19.400 1.00 86.06 106 ASP A N 1
ATOM 833 C CA . ASP A 1 106 ? 0.940 -7.128 -19.563 1.00 86.06 106 ASP A CA 1
ATOM 834 C C . ASP A 1 106 ? 0.355 -7.998 -18.435 1.00 86.06 106 ASP A C 1
ATOM 836 O O . ASP A 1 106 ? -0.793 -8.429 -18.507 1.00 86.06 106 ASP A O 1
ATOM 840 N N . PHE A 1 107 ? 1.133 -8.263 -17.384 1.00 87.62 107 PHE A N 1
ATOM 841 C CA . PHE A 1 107 ? 0.711 -9.032 -16.215 1.00 87.62 107 PHE A CA 1
ATOM 842 C C . PHE A 1 107 ? 1.017 -8.280 -14.920 1.00 87.62 107 PHE A C 1
ATOM 844 O O . PHE A 1 107 ? 1.925 -7.447 -14.869 1.00 87.62 107 PHE A O 1
ATOM 851 N N . ILE A 1 108 ? 0.255 -8.599 -13.873 1.00 91.06 108 ILE A N 1
ATOM 852 C CA . ILE A 1 108 ? 0.460 -8.077 -12.521 1.00 91.06 108 ILE A CA 1
ATOM 853 C C . ILE A 1 108 ? 1.010 -9.201 -11.647 1.00 91.06 108 ILE A C 1
ATOM 855 O O . ILE A 1 108 ? 0.388 -10.259 -11.546 1.00 91.06 108 ILE A O 1
ATOM 859 N N . SER A 1 109 ? 2.145 -8.956 -10.998 1.00 92.38 109 SER A N 1
ATOM 860 C CA . SER A 1 109 ? 2.677 -9.820 -9.942 1.00 92.38 109 SER A CA 1
ATOM 861 C C . SER A 1 109 ? 2.242 -9.283 -8.583 1.00 92.38 109 SER A C 1
ATOM 863 O O . SER A 1 109 ? 2.346 -8.082 -8.332 1.00 92.38 109 SER A O 1
ATOM 865 N N . PHE A 1 110 ? 1.713 -10.146 -7.715 1.00 93.69 110 PHE A N 1
ATOM 866 C CA . PHE A 1 110 ? 1.153 -9.753 -6.421 1.00 93.69 110 PHE A CA 1
ATOM 867 C C . PHE A 1 110 ? 2.035 -10.203 -5.257 1.00 93.69 110 PHE A C 1
ATOM 869 O O . PHE A 1 110 ? 2.535 -11.325 -5.222 1.00 93.69 110 PHE A O 1
ATOM 876 N N . SER A 1 111 ? 2.148 -9.343 -4.248 1.00 95.00 111 SER A N 1
ATOM 877 C CA . SER A 1 111 ? 2.703 -9.711 -2.943 1.00 95.00 111 SER A CA 1
ATOM 878 C C . SER A 1 111 ? 1.742 -10.573 -2.121 1.00 95.00 111 SER A C 1
ATOM 880 O O . SER A 1 111 ? 0.536 -10.633 -2.369 1.00 95.00 111 SER A O 1
ATOM 882 N N . ASN A 1 112 ? 2.272 -11.179 -1.056 1.00 95.06 112 ASN A N 1
ATOM 883 C CA . ASN A 1 112 ? 1.444 -11.776 -0.016 1.00 95.06 112 ASN A CA 1
ATOM 884 C C . ASN A 1 112 ? 0.532 -10.733 0.656 1.00 95.06 112 ASN A C 1
ATOM 886 O O . ASN A 1 112 ? 0.920 -9.584 0.886 1.00 95.06 112 ASN A O 1
ATOM 890 N N . ALA A 1 113 ? -0.672 -11.150 1.042 1.00 95.88 113 ALA A N 1
ATOM 891 C CA . ALA A 1 113 ? -1.609 -10.279 1.737 1.00 95.88 113 ALA A CA 1
ATOM 892 C C . ALA A 1 113 ? -1.261 -10.105 3.223 1.00 95.88 113 ALA A C 1
ATOM 894 O O . ALA A 1 113 ? -0.748 -11.006 3.883 1.00 95.88 113 ALA A O 1
ATOM 895 N N . THR A 1 114 ? -1.573 -8.926 3.755 1.00 97.06 114 THR A N 1
ATOM 896 C CA . THR A 1 114 ? -1.529 -8.599 5.181 1.00 97.06 114 THR A CA 1
ATOM 897 C C . THR A 1 114 ? -2.935 -8.227 5.625 1.00 97.06 114 THR A C 1
ATOM 899 O O . THR A 1 114 ? -3.510 -7.271 5.107 1.00 97.06 114 THR A O 1
ATOM 902 N N . TYR A 1 115 ? -3.496 -8.976 6.573 1.00 96.88 115 TYR A N 1
ATOM 903 C CA . TYR A 1 115 ? -4.780 -8.631 7.174 1.00 96.88 115 TYR A CA 1
ATOM 904 C C . TYR A 1 115 ? -4.582 -7.587 8.271 1.00 96.88 115 TYR A C 1
ATOM 906 O O . TYR A 1 115 ? -3.824 -7.805 9.215 1.00 96.88 115 TYR A O 1
ATOM 914 N N . LEU A 1 116 ? -5.261 -6.452 8.135 1.00 95.56 116 LEU A N 1
ATOM 915 C CA . LEU A 1 116 ? -5.332 -5.418 9.153 1.00 95.56 116 LEU A CA 1
ATOM 916 C C . LEU A 1 116 ? -6.673 -5.525 9.872 1.00 95.56 116 LEU A C 1
ATOM 918 O O . LEU A 1 116 ? -7.724 -5.372 9.252 1.00 95.56 116 LEU A O 1
ATOM 922 N N . GLN A 1 117 ? -6.622 -5.711 11.187 1.00 94.62 117 GLN A N 1
ATOM 923 C CA . GLN A 1 117 ? -7.794 -5.667 12.047 1.00 94.62 117 GLN A CA 1
ATOM 924 C C . GLN A 1 117 ? -7.697 -4.468 12.986 1.00 94.62 117 GLN A C 1
ATOM 926 O O . GLN A 1 117 ? -6.762 -4.361 13.778 1.00 94.62 117 GLN A O 1
ATOM 931 N N . VAL A 1 118 ? -8.668 -3.563 12.895 1.00 91.56 118 VAL A N 1
ATOM 932 C CA . VAL A 1 118 ? -8.735 -2.361 13.728 1.00 91.56 118 VAL A CA 1
ATOM 933 C C . VAL A 1 118 ? -9.861 -2.540 14.745 1.00 91.56 118 VAL A C 1
ATOM 935 O O . VAL A 1 118 ? -11.036 -2.501 14.390 1.00 91.56 118 VAL A O 1
ATOM 938 N N . THR A 1 119 ? -9.507 -2.756 16.013 1.00 88.62 119 THR A N 1
ATOM 939 C CA . THR A 1 119 ? -10.462 -2.998 17.111 1.00 88.62 119 THR A CA 1
ATOM 940 C C . THR A 1 119 ? -10.436 -1.884 18.153 1.00 88.62 119 THR A C 1
ATOM 942 O O . THR A 1 119 ? -9.364 -1.390 18.493 1.00 88.62 119 THR A O 1
ATOM 945 N N . GLY A 1 120 ? -11.597 -1.565 18.734 1.00 81.38 120 GLY A N 1
ATOM 946 C CA . GLY A 1 120 ? -11.741 -0.594 19.825 1.00 81.38 120 GLY A CA 1
ATOM 947 C C . GLY A 1 120 ? -12.104 0.825 19.368 1.00 81.38 120 GLY A C 1
ATOM 948 O O . GLY A 1 120 ? -11.992 1.175 18.194 1.00 81.38 120 GLY A O 1
ATOM 949 N N . ASN A 1 121 ? -12.556 1.650 20.318 1.00 68.50 121 ASN A N 1
ATOM 950 C CA . ASN A 1 121 ? -12.873 3.059 20.081 1.00 68.50 121 ASN A CA 1
ATOM 951 C C . ASN A 1 121 ? -11.610 3.902 20.264 1.00 68.50 121 ASN A C 1
ATOM 953 O O . ASN A 1 121 ? -11.190 4.194 21.384 1.00 68.50 121 ASN A O 1
ATOM 957 N N . PHE A 1 122 ? -10.990 4.285 19.152 1.00 64.75 122 PHE A N 1
ATOM 958 C CA . PHE A 1 122 ? -9.806 5.133 19.170 1.00 64.75 122 PHE A CA 1
ATOM 959 C C . PHE A 1 122 ? -10.197 6.576 19.496 1.00 64.75 122 PHE A C 1
ATOM 961 O O . PHE A 1 122 ? -10.718 7.295 18.651 1.00 64.75 122 PHE A O 1
ATOM 968 N N . LEU A 1 123 ? -9.888 7.021 20.716 1.00 61.38 123 LEU A N 1
ATOM 969 C CA . LEU A 1 123 ? -9.844 8.451 21.055 1.00 61.38 123 LEU A CA 1
ATOM 970 C C . LEU A 1 123 ? -8.610 9.149 20.440 1.00 61.38 123 LEU A C 1
ATOM 972 O O . LEU A 1 123 ? -8.491 10.369 20.502 1.00 61.38 123 LEU A O 1
ATOM 976 N N . CYS A 1 124 ? -7.686 8.386 19.840 1.00 59.94 124 CYS A N 1
ATOM 977 C CA . CYS A 1 124 ? -6.472 8.891 19.204 1.00 59.94 124 CYS A CA 1
ATOM 978 C C . CYS A 1 124 ? -6.659 9.006 17.684 1.00 59.94 124 CYS A C 1
ATOM 980 O O . CYS A 1 124 ? -6.629 8.008 16.966 1.00 59.94 124 CYS A O 1
ATOM 982 N N . SER A 1 125 ? -6.796 10.233 17.181 1.00 65.31 125 SER A N 1
ATOM 983 C CA . SER A 1 125 ? -6.900 10.546 15.746 1.00 65.31 125 SER A CA 1
ATOM 984 C C . SER A 1 125 ? -5.572 10.439 14.975 1.00 65.31 125 SER A C 1
ATOM 986 O O . SER A 1 125 ? -5.547 10.653 13.763 1.00 65.31 125 SER A O 1
ATOM 988 N N . HIS A 1 126 ? -4.464 10.103 15.647 1.00 73.38 126 HIS A N 1
ATOM 989 C CA . HIS A 1 126 ? -3.106 10.179 15.092 1.00 73.38 126 HIS A CA 1
ATOM 990 C C . HIS A 1 126 ? -2.421 8.827 14.849 1.00 73.38 126 HIS A C 1
ATOM 992 O O . HIS A 1 126 ? -1.235 8.796 14.514 1.00 73.38 126 HIS A O 1
ATOM 998 N N . ILE A 1 127 ? -3.136 7.703 14.960 1.00 87.75 127 ILE A N 1
ATOM 999 C CA . ILE A 1 127 ? -2.542 6.396 14.648 1.00 87.75 127 ILE A CA 1
ATOM 1000 C C . ILE A 1 127 ? -2.188 6.337 13.163 1.00 87.75 127 ILE A C 1
ATOM 1002 O O . ILE A 1 127 ? -3.011 6.621 12.289 1.00 87.75 127 ILE A O 1
ATOM 1006 N N . THR A 1 128 ? -0.938 5.965 12.901 1.00 92.44 128 THR A N 1
ATOM 1007 C CA . THR A 1 128 ? -0.396 5.753 11.563 1.00 92.44 128 THR A CA 1
ATOM 1008 C C . THR A 1 128 ? 0.092 4.316 11.461 1.00 92.44 128 THR A C 1
ATOM 1010 O O . THR A 1 128 ? 0.836 3.858 12.325 1.00 92.44 128 THR A O 1
ATOM 1013 N N . LEU A 1 129 ? -0.322 3.614 10.411 1.00 94.56 129 LEU A N 1
ATOM 1014 C CA . LEU A 1 129 ? 0.130 2.259 10.109 1.00 94.56 129 LEU A CA 1
ATOM 1015 C C . LEU A 1 129 ? 1.068 2.281 8.905 1.00 94.56 129 LEU A C 1
ATOM 1017 O O . LEU A 1 129 ? 0.769 2.951 7.919 1.00 94.56 129 LEU A O 1
ATOM 1021 N N . LEU A 1 130 ? 2.150 1.504 8.969 1.00 96.75 130 LEU A N 1
ATOM 1022 C CA . LEU A 1 130 ? 3.057 1.248 7.854 1.00 96.75 130 LEU A CA 1
ATOM 1023 C C . LEU A 1 130 ? 3.012 -0.237 7.484 1.00 96.75 130 LEU A C 1
ATOM 1025 O O . LEU A 1 130 ? 3.327 -1.092 8.308 1.00 96.75 130 LEU A O 1
ATOM 1029 N N . ILE A 1 131 ? 2.668 -0.536 6.236 1.00 96.94 131 ILE A N 1
ATOM 1030 C CA . ILE A 1 131 ? 2.792 -1.869 5.644 1.00 96.94 131 ILE A CA 1
ATOM 1031 C C . ILE A 1 131 ? 3.945 -1.808 4.648 1.00 96.94 131 ILE A C 1
ATOM 1033 O O . ILE A 1 131 ? 3.958 -0.935 3.785 1.00 96.94 131 ILE A O 1
ATOM 1037 N N . ASN A 1 132 ? 4.915 -2.712 4.763 1.00 96.31 132 ASN A N 1
ATOM 1038 C CA . ASN A 1 132 ? 6.088 -2.743 3.893 1.00 96.31 132 ASN A CA 1
ATOM 1039 C C . ASN A 1 132 ? 6.204 -4.096 3.183 1.00 96.31 132 ASN A C 1
ATOM 1041 O O . ASN A 1 132 ? 5.973 -5.138 3.799 1.00 96.31 132 ASN A O 1
ATOM 1045 N N . LYS A 1 133 ? 6.552 -4.075 1.897 1.00 95.38 133 LYS A N 1
ATOM 1046 C CA . LYS A 1 133 ? 6.725 -5.253 1.040 1.00 95.38 133 LYS A CA 1
ATOM 1047 C C . LYS A 1 133 ? 8.029 -5.125 0.270 1.00 95.38 133 LYS A C 1
ATOM 1049 O O . LYS A 1 133 ? 8.410 -4.027 -0.126 1.00 95.38 133 LYS A O 1
ATOM 1054 N N . HIS A 1 134 ? 8.698 -6.244 0.040 1.00 91.50 134 HIS A N 1
ATOM 1055 C CA . HIS A 1 134 ? 9.910 -6.268 -0.765 1.00 91.50 134 HIS A CA 1
ATOM 1056 C C . HIS A 1 134 ? 9.568 -6.137 -2.248 1.00 91.50 134 HIS A C 1
ATOM 1058 O O . HIS A 1 134 ? 8.720 -6.859 -2.755 1.00 91.50 134 HIS A O 1
ATOM 1064 N N . LEU A 1 135 ? 10.218 -5.206 -2.944 1.00 84.81 135 LEU A N 1
ATOM 1065 C CA . LEU A 1 135 ? 9.975 -4.953 -4.362 1.00 84.81 135 LEU A CA 1
ATOM 1066 C C . LEU A 1 135 ? 10.451 -6.129 -5.229 1.00 84.81 135 LEU A C 1
ATOM 1068 O O . LEU A 1 135 ? 9.739 -6.543 -6.138 1.00 84.81 135 LEU A O 1
ATOM 1072 N N . TYR A 1 136 ? 11.625 -6.685 -4.919 1.00 79.06 136 TYR A N 1
ATOM 1073 C CA . TYR A 1 136 ? 12.244 -7.753 -5.711 1.00 79.06 136 TYR A CA 1
ATOM 1074 C C . TYR A 1 136 ? 11.381 -9.016 -5.785 1.00 79.06 136 TYR A C 1
ATOM 1076 O O . TYR A 1 136 ? 11.309 -9.627 -6.839 1.00 79.06 136 TYR A O 1
ATOM 1084 N N . SER A 1 137 ? 10.637 -9.347 -4.724 1.00 74.94 137 SER A N 1
ATOM 1085 C CA . SER A 1 137 ? 9.769 -10.532 -4.695 1.00 74.94 137 SER A CA 1
ATOM 1086 C C . SER A 1 137 ? 8.547 -10.443 -5.620 1.00 74.94 137 SER A C 1
ATOM 1088 O O . SER A 1 137 ? 7.706 -11.333 -5.596 1.00 74.94 137 SER A O 1
ATOM 1090 N N . MET A 1 138 ? 8.385 -9.342 -6.359 1.00 69.56 138 MET A N 1
ATOM 1091 C CA . MET A 1 138 ? 7.292 -9.125 -7.312 1.00 69.56 138 MET A CA 1
ATOM 1092 C C . MET A 1 138 ? 7.791 -8.780 -8.725 1.00 69.56 138 MET A C 1
ATOM 1094 O O . MET A 1 138 ? 6.978 -8.469 -9.590 1.00 69.56 138 MET A O 1
ATOM 1098 N N . ILE A 1 139 ? 9.103 -8.755 -8.977 1.00 67.62 139 ILE A N 1
ATOM 1099 C CA . ILE A 1 139 ? 9.658 -8.479 -10.321 1.00 67.62 139 ILE A CA 1
ATOM 1100 C C . ILE A 1 139 ? 10.101 -9.776 -11.033 1.00 67.62 139 ILE A C 1
ATOM 1102 O O . ILE A 1 139 ? 10.460 -9.721 -12.207 1.00 67.62 139 ILE A O 1
ATOM 1106 N N . ASP A 1 140 ? 10.019 -10.925 -10.355 1.00 53.81 140 ASP A N 1
ATOM 1107 C CA . ASP A 1 140 ? 10.310 -12.253 -10.918 1.00 53.81 140 ASP A CA 1
ATOM 1108 C C . ASP A 1 140 ? 9.353 -12.670 -12.053 1.00 53.81 140 ASP A C 1
ATOM 1110 O O . ASP A 1 140 ? 8.122 -12.452 -11.922 1.00 53.81 140 ASP A O 1
#

Foldseek 3Di:
DDDDDDVVNVVVVVVVVVVVVVVVVPDPPPPFQWKKKFKWFDDPVDDIDTQFIWTDTAPDDIDGDPPHPHDPQWDWDDDQWKIKIKGWQDDQVSFGWMWMWIGSDPDIFIDDIDTDGDDDDDPDSGDMDMDMDTPVNHVD

Mean predicted aligned error: 12.33 Å

InterPro domains:
  IPR007110 Immunoglobulin-like domain [PS50835] (1-100)
  IPR013106 Immunoglobulin V-set domain [PF07686] (32-119)
  IPR013783 Immunoglobulin-like fold [G3DSA:2.60.40.10] (26-124)
  IPR036179 Immunoglobulin-like domain superfamily [SSF48726] (33-121)
  IPR052051 T cell receptor complex component [PTHR19433] (32-122)

Organism: Electrophorus electricus (NCBI:txid8005)